Protein AF-A0A7Y5IXH7-F1 (afdb_monomer_lite)

Structure (mmCIF, N/CA/C/O backbone):
data_AF-A0A7Y5IXH7-F1
#
_entry.id   AF-A0A7Y5IXH7-F1
#
loop_
_atom_site.group_PDB
_atom_site.id
_atom_site.type_symbol
_atom_site.label_atom_id
_atom_site.label_alt_id
_atom_site.label_comp_id
_atom_site.label_asym_id
_atom_site.label_entity_id
_atom_site.label_seq_id
_atom_site.pdbx_PDB_ins_code
_atom_site.Cartn_x
_atom_site.Cartn_y
_atom_site.Cartn_z
_atom_site.occupancy
_atom_site.B_iso_or_equiv
_atom_site.auth_seq_id
_atom_site.auth_comp_id
_atom_site.auth_asym_id
_atom_site.auth_atom_id
_atom_site.pdbx_PDB_model_num
ATOM 1 N N . GLN A 1 1 ? 1.808 -0.655 -2.844 1.00 94.19 1 GLN A N 1
ATOM 2 C CA . GLN A 1 1 ? 2.574 -0.415 -4.086 1.00 94.19 1 GLN A CA 1
ATOM 3 C C . GLN A 1 1 ? 2.699 -1.710 -4.887 1.00 94.19 1 GLN A C 1
ATOM 5 O O . GLN A 1 1 ? 2.900 -2.751 -4.264 1.00 94.19 1 GLN A O 1
ATOM 10 N N . VAL A 1 2 ? 2.605 -1.657 -6.220 1.00 96.25 2 VAL A N 1
ATOM 11 C CA . VAL A 1 2 ? 2.909 -2.780 -7.133 1.00 96.25 2 VAL A CA 1
ATOM 12 C C . VAL A 1 2 ? 3.884 -2.270 -8.192 1.00 96.25 2 VAL A C 1
ATOM 14 O O . VAL A 1 2 ? 3.518 -1.369 -8.933 1.00 96.25 2 VAL A O 1
ATOM 17 N N . LEU A 1 3 ? 5.108 -2.801 -8.217 1.00 95.94 3 LEU A N 1
ATOM 18 C CA . LEU A 1 3 ? 6.171 -2.432 -9.160 1.00 95.94 3 LEU A CA 1
ATOM 19 C C . LEU A 1 3 ? 7.270 -3.508 -9.186 1.00 95.94 3 LEU A C 1
ATOM 21 O O . LEU A 1 3 ? 7.257 -4.416 -8.350 1.00 95.94 3 LEU A O 1
ATOM 25 N N . ASP A 1 4 ? 8.207 -3.387 -10.127 1.00 95.75 4 ASP A N 1
ATOM 26 C CA . ASP A 1 4 ? 9.461 -4.148 -10.164 1.00 95.75 4 ASP A CA 1
ATOM 27 C C . ASP A 1 4 ? 10.517 -3.459 -9.285 1.00 95.75 4 ASP A C 1
ATOM 29 O O . ASP A 1 4 ? 11.071 -2.430 -9.671 1.00 95.75 4 ASP A O 1
ATOM 33 N N . ASP A 1 5 ? 10.786 -4.017 -8.102 1.00 96.31 5 ASP A N 1
ATOM 34 C CA . ASP A 1 5 ? 11.748 -3.446 -7.148 1.00 96.31 5 ASP A CA 1
ATOM 35 C C . ASP A 1 5 ? 13.173 -3.354 -7.712 1.00 96.31 5 ASP A C 1
ATOM 37 O O . ASP A 1 5 ? 13.942 -2.506 -7.267 1.00 96.31 5 ASP A O 1
ATOM 41 N N . GLU A 1 6 ? 13.543 -4.218 -8.662 1.00 95.12 6 GLU A N 1
ATOM 42 C CA . GLU A 1 6 ? 14.908 -4.268 -9.193 1.00 95.12 6 GLU A CA 1
ATOM 43 C C . GLU A 1 6 ? 15.165 -3.192 -10.251 1.00 95.12 6 GLU A C 1
ATOM 45 O O . GLU A 1 6 ? 16.313 -2.793 -10.455 1.00 95.12 6 GLU A O 1
ATOM 50 N N . LYS A 1 7 ? 14.120 -2.743 -10.957 1.00 95.06 7 LYS A N 1
ATOM 51 C CA . LYS A 1 7 ? 14.260 -1.858 -12.127 1.00 95.06 7 LYS A CA 1
ATOM 52 C C . LYS A 1 7 ? 13.555 -0.520 -11.997 1.00 95.06 7 LYS A C 1
ATOM 54 O O . LYS A 1 7 ? 13.939 0.423 -12.688 1.00 95.06 7 LYS A O 1
ATOM 59 N N . HIS A 1 8 ? 12.520 -0.424 -11.170 1.00 95.38 8 HIS A N 1
ATOM 60 C CA . HIS A 1 8 ? 11.792 0.823 -10.992 1.00 95.38 8 HIS A CA 1
ATOM 61 C C . HIS A 1 8 ? 12.508 1.710 -9.955 1.00 95.38 8 HIS A C 1
ATOM 63 O O . HIS A 1 8 ? 12.852 1.206 -8.886 1.00 95.38 8 HIS A O 1
ATOM 69 N N . PRO A 1 9 ? 12.674 3.029 -10.183 1.00 95.88 9 PRO A N 1
ATOM 70 C CA . PRO A 1 9 ? 13.368 3.920 -9.242 1.00 95.88 9 PRO A CA 1
ATOM 71 C C . PRO A 1 9 ? 12.792 3.909 -7.817 1.00 95.88 9 PRO A C 1
ATOM 73 O O . PRO A 1 9 ? 13.534 3.919 -6.840 1.00 95.88 9 PRO A O 1
ATOM 76 N N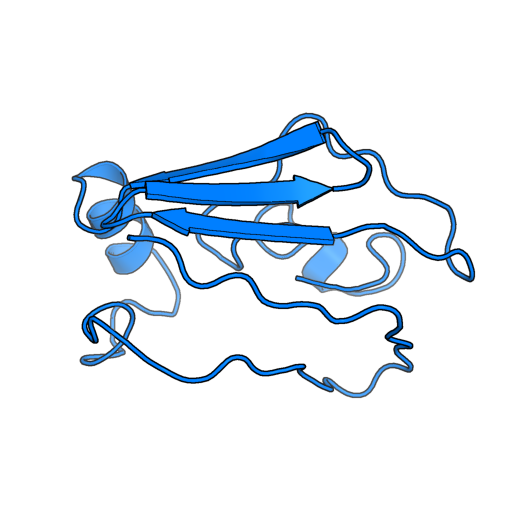 . ASP A 1 10 ? 11.463 3.820 -7.672 1.00 96.06 10 ASP A N 1
ATOM 77 C CA . ASP A 1 10 ? 10.829 3.685 -6.348 1.00 96.06 10 ASP A CA 1
ATOM 78 C C . ASP A 1 10 ? 11.216 2.382 -5.613 1.00 96.06 10 ASP A C 1
ATOM 80 O O . ASP A 1 10 ? 11.041 2.305 -4.396 1.00 96.06 10 ASP A O 1
ATOM 84 N N . GLY A 1 11 ? 11.733 1.370 -6.314 1.00 96.25 11 GLY A N 1
ATOM 85 C CA . GLY A 1 11 ? 12.242 0.123 -5.740 1.00 96.25 11 GLY A CA 1
ATOM 86 C C . GLY A 1 11 ? 13.511 0.306 -4.903 1.00 96.25 11 GLY A C 1
ATOM 87 O O . GLY A 1 11 ? 13.723 -0.439 -3.947 1.00 96.25 11 GLY A O 1
ATOM 88 N N . GLU A 1 12 ? 14.301 1.351 -5.177 1.00 96.25 12 GLU A N 1
ATOM 89 C CA . GLU A 1 12 ? 15.558 1.645 -4.470 1.00 96.25 12 GLU A CA 1
ATOM 90 C C . GLU A 1 12 ? 15.343 2.066 -3.007 1.00 96.25 12 GLU A C 1
ATOM 92 O O . GLU A 1 12 ? 16.253 1.979 -2.179 1.00 96.25 12 GLU A O 1
ATOM 97 N N . ASN A 1 13 ? 14.133 2.516 -2.661 1.00 97.56 13 ASN A N 1
ATOM 98 C CA . ASN A 1 13 ? 13.775 2.933 -1.313 1.00 97.56 13 ASN A CA 1
ATOM 99 C C . ASN A 1 13 ? 12.658 2.050 -0.751 1.00 97.56 13 ASN A C 1
ATOM 101 O O . ASN A 1 13 ? 11.558 1.963 -1.294 1.00 97.56 13 ASN A O 1
ATOM 105 N N . ALA A 1 14 ? 12.911 1.445 0.411 1.00 97.44 14 ALA A N 1
ATOM 106 C CA . ALA A 1 14 ? 11.960 0.561 1.077 1.00 97.44 14 ALA A CA 1
ATOM 107 C C . ALA A 1 14 ? 10.574 1.207 1.297 1.00 97.44 14 ALA A C 1
ATOM 109 O O . ALA A 1 14 ? 9.561 0.521 1.153 1.00 97.44 14 ALA A O 1
ATOM 110 N N . LEU A 1 15 ? 10.512 2.521 1.553 1.00 97.94 15 LEU A N 1
ATOM 111 C CA . LEU A 1 15 ? 9.257 3.261 1.748 1.00 97.94 15 LEU A CA 1
ATOM 112 C C . LEU A 1 15 ? 8.418 3.393 0.472 1.00 97.94 15 LEU A C 1
ATOM 114 O O . LEU A 1 15 ? 7.222 3.657 0.563 1.00 97.94 15 LEU A O 1
ATOM 118 N N . THR A 1 16 ? 9.019 3.245 -0.704 1.00 97.94 16 THR A N 1
ATOM 119 C CA . THR A 1 16 ? 8.347 3.396 -2.004 1.00 97.94 16 THR A CA 1
ATOM 120 C C . THR A 1 16 ? 8.319 2.103 -2.814 1.00 97.94 16 THR A C 1
ATOM 122 O O . THR A 1 16 ? 7.568 2.022 -3.782 1.00 97.94 16 THR A O 1
ATOM 125 N N . SER A 1 17 ? 9.054 1.079 -2.372 1.00 97.88 17 SER A N 1
ATOM 126 C CA . SER A 1 17 ? 9.145 -0.252 -2.979 1.00 97.88 17 SER A CA 1
ATOM 127 C C . SER A 1 17 ? 7.824 -1.039 -2.936 1.00 97.88 17 SER A C 1
ATOM 129 O O . SER A 1 17 ? 6.873 -0.673 -2.236 1.00 97.88 17 SER A O 1
ATOM 131 N N . ALA A 1 18 ? 7.737 -2.152 -3.664 1.00 98.12 18 ALA A N 1
ATOM 132 C CA . ALA A 1 18 ? 6.580 -3.038 -3.717 1.00 98.12 18 ALA A CA 1
ATOM 133 C C . ALA A 1 18 ? 6.083 -3.433 -2.316 1.00 98.12 18 ALA A C 1
ATOM 135 O O . ALA A 1 18 ? 6.868 -3.612 -1.386 1.00 98.12 18 ALA A O 1
ATOM 136 N N . ALA A 1 19 ? 4.763 -3.566 -2.171 1.00 98.25 19 ALA A N 1
ATOM 137 C CA . ALA A 1 19 ? 4.033 -3.828 -0.923 1.00 98.25 19 ALA A CA 1
ATOM 138 C C . ALA A 1 19 ? 4.115 -2.755 0.187 1.00 98.25 19 ALA A C 1
ATOM 140 O O . ALA A 1 19 ? 3.341 -2.836 1.144 1.00 98.25 19 ALA A O 1
ATOM 141 N N . SER A 1 20 ? 4.934 -1.706 0.040 1.00 98.56 20 SER A N 1
ATOM 142 C CA . SER A 1 20 ? 4.930 -0.563 0.965 1.00 98.56 20 SER A CA 1
ATOM 143 C 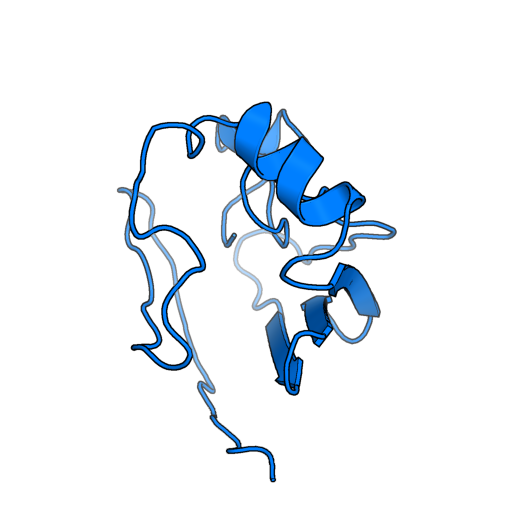C . SER A 1 20 ? 3.548 0.090 1.081 1.00 98.56 20 SER A C 1
ATOM 145 O O . SER A 1 20 ? 2.749 0.104 0.123 1.00 98.56 20 SER A O 1
ATOM 147 N N . LEU A 1 21 ? 3.282 0.680 2.251 1.00 98.38 21 LEU A N 1
ATOM 148 C CA . LEU A 1 21 ? 2.326 1.776 2.343 1.00 98.38 21 LEU A CA 1
ATOM 149 C C . LEU A 1 21 ? 3.079 3.040 1.948 1.00 98.38 21 LEU A C 1
ATOM 151 O O . LEU A 1 21 ? 3.805 3.622 2.754 1.00 98.38 21 LEU A O 1
ATOM 155 N N . TYR A 1 22 ? 2.951 3.373 0.666 1.00 97.94 22 TYR A N 1
ATOM 156 C CA . TYR A 1 22 ? 3.844 4.274 -0.053 1.00 97.94 22 TYR A CA 1
ATOM 157 C C . TYR A 1 22 ? 4.197 5.541 0.738 1.00 97.94 22 TYR A C 1
ATOM 159 O O . TYR A 1 22 ? 3.313 6.285 1.160 1.00 97.94 22 TYR A O 1
ATOM 167 N N . ALA A 1 23 ? 5.496 5.798 0.878 1.00 97.81 23 ALA A N 1
ATOM 168 C CA . ALA A 1 23 ? 6.108 6.919 1.590 1.00 97.81 23 ALA A CA 1
ATOM 169 C C . ALA A 1 23 ? 5.790 7.021 3.098 1.00 97.81 23 ALA A C 1
ATOM 171 O O . ALA A 1 23 ? 6.163 8.018 3.715 1.00 97.81 23 ALA A O 1
ATOM 172 N N . LEU A 1 24 ? 5.139 6.019 3.701 1.00 98.44 24 LEU A N 1
ATOM 173 C CA . LEU A 1 24 ? 4.784 6.007 5.126 1.00 98.44 24 LEU A CA 1
ATOM 174 C C . LEU A 1 24 ? 5.374 4.801 5.866 1.00 98.44 24 LEU A C 1
ATOM 176 O O . LEU A 1 24 ? 6.031 4.988 6.890 1.00 98.44 24 LEU A O 1
ATOM 180 N N . TYR A 1 25 ? 5.182 3.581 5.353 1.00 98.69 25 TYR A N 1
ATOM 181 C CA . TYR A 1 25 ? 5.644 2.346 6.000 1.00 98.69 25 TYR A CA 1
ATOM 182 C C . TYR A 1 25 ? 6.346 1.429 5.002 1.00 98.69 25 TYR A C 1
ATOM 184 O O . TYR A 1 25 ? 5.775 1.038 3.978 1.00 98.69 25 TYR A O 1
ATOM 192 N N . SER A 1 26 ? 7.584 1.069 5.339 1.00 98.50 26 SER A N 1
ATOM 193 C CA . SER A 1 26 ? 8.364 0.068 4.619 1.00 98.50 26 SER A CA 1
ATOM 194 C C . SER A 1 26 ? 7.820 -1.328 4.920 1.00 98.50 26 SER A C 1
ATOM 196 O O . SER A 1 26 ? 7.424 -1.584 6.056 1.00 98.50 26 SER A O 1
ATOM 198 N N . PRO A 1 27 ? 7.814 -2.241 3.940 1.00 98.31 27 PRO A N 1
ATOM 199 C CA . PRO A 1 27 ? 7.406 -3.613 4.170 1.00 98.31 27 PRO A CA 1
ATOM 200 C C . PRO A 1 27 ? 8.508 -4.397 4.903 1.00 98.31 27 PRO A C 1
ATOM 202 O O . PRO A 1 27 ? 9.675 -4.350 4.511 1.00 98.31 27 PRO A O 1
ATOM 205 N N . GLU A 1 28 ? 8.143 -5.161 5.926 1.00 97.88 28 GLU A N 1
ATOM 206 C CA . GLU A 1 28 ? 9.028 -6.081 6.646 1.00 97.88 28 GLU A CA 1
ATOM 207 C C . GLU A 1 28 ? 8.903 -7.509 6.106 1.00 97.88 28 GLU A C 1
ATOM 209 O O . GLU A 1 28 ? 7.828 -7.924 5.680 1.00 97.88 28 GLU A O 1
ATOM 214 N N . ASN A 1 29 ? 10.001 -8.278 6.119 1.00 93.38 29 ASN A N 1
ATOM 215 C CA . ASN A 1 29 ? 10.042 -9.683 5.668 1.00 93.38 29 ASN A CA 1
ATOM 216 C C . ASN A 1 29 ? 9.470 -9.913 4.251 1.00 93.38 29 ASN A C 1
ATOM 218 O O . ASN A 1 29 ? 8.979 -10.989 3.912 1.00 93.38 29 ASN A O 1
ATOM 222 N N . LYS A 1 30 ? 9.541 -8.885 3.399 1.00 95.62 30 LYS A N 1
ATOM 223 C CA . LYS A 1 30 ? 9.006 -8.916 2.040 1.00 95.62 30 LYS A CA 1
ATOM 224 C C . LYS A 1 30 ? 9.714 -9.971 1.192 1.00 95.62 30 LYS A C 1
ATOM 226 O O . LYS A 1 30 ? 10.915 -9.879 0.965 1.00 95.62 30 LYS A O 1
ATOM 231 N N . THR A 1 31 ? 8.940 -10.907 0.645 1.00 96.81 31 THR A N 1
ATOM 232 C CA . THR A 1 31 ? 9.413 -11.874 -0.354 1.00 96.81 31 THR A CA 1
ATOM 233 C C . THR A 1 31 ? 8.557 -11.779 -1.612 1.00 96.81 31 THR A C 1
ATOM 235 O O . THR A 1 31 ? 7.377 -12.145 -1.606 1.00 96.81 31 THR A O 1
ATOM 238 N N . LEU A 1 32 ? 9.152 -11.272 -2.690 1.00 97.75 32 LEU A N 1
ATOM 239 C CA . LEU A 1 32 ? 8.520 -11.180 -4.003 1.00 97.75 32 LEU A CA 1
ATOM 240 C C . LEU A 1 32 ? 8.807 -12.433 -4.822 1.00 97.75 32 LEU A C 1
ATOM 242 O O . LEU A 1 32 ? 9.880 -13.028 -4.731 1.00 97.75 32 LEU A O 1
ATOM 246 N N . LYS A 1 33 ? 7.844 -12.808 -5.659 1.00 97.94 33 LYS A N 1
ATOM 247 C CA . LYS A 1 33 ? 8.117 -13.699 -6.785 1.00 97.94 33 LYS A CA 1
ATOM 248 C C . LYS A 1 33 ? 8.816 -12.933 -7.912 1.00 97.94 33 LYS A C 1
ATOM 250 O O . LYS A 1 33 ? 8.633 -11.714 -7.987 1.00 97.94 33 LYS A O 1
ATOM 255 N N . PRO A 1 34 ? 9.550 -13.630 -8.796 1.00 96.81 34 PRO A N 1
ATOM 256 C CA . PRO A 1 34 ? 10.191 -13.014 -9.951 1.00 96.81 34 PRO A CA 1
ATOM 257 C C . PRO A 1 34 ? 9.217 -12.220 -10.831 1.00 96.81 34 PRO A C 1
ATOM 259 O O . PRO A 1 34 ? 8.028 -12.537 -10.926 1.00 96.81 34 PRO A O 1
ATOM 262 N N . VAL A 1 35 ? 9.738 -11.206 -11.520 1.00 96.19 35 VAL A N 1
ATOM 263 C CA . VAL A 1 35 ? 8.989 -10.438 -12.525 1.00 96.19 35 VAL A CA 1
ATOM 264 C C . VAL A 1 35 ? 8.433 -11.379 -13.597 1.00 96.19 35 VAL A C 1
ATOM 266 O O . VAL A 1 35 ? 9.121 -12.279 -14.075 1.00 96.19 35 VAL A O 1
ATOM 269 N N . GLY A 1 36 ? 7.169 -11.168 -13.970 1.00 95.69 36 GLY A N 1
ATOM 270 C CA . GLY A 1 36 ? 6.417 -12.056 -14.863 1.00 95.69 36 GLY A CA 1
ATOM 271 C C . GLY A 1 36 ? 5.574 -13.105 -14.130 1.00 95.69 36 GLY A C 1
ATOM 272 O O . GLY A 1 36 ? 4.684 -13.703 -14.735 1.00 95.69 36 GLY A O 1
ATOM 273 N N . GLU A 1 37 ? 5.778 -13.292 -12.822 1.00 98.12 37 GLU A N 1
ATOM 274 C CA . GLU A 1 37 ? 4.923 -14.132 -11.986 1.00 98.12 37 GLU A CA 1
ATOM 275 C C . GLU A 1 37 ? 3.900 -13.325 -11.176 1.00 98.12 37 GLU A C 1
ATOM 277 O O . GLU A 1 37 ? 4.123 -12.193 -10.747 1.00 98.12 37 GLU A O 1
ATOM 282 N N . PHE A 1 38 ? 2.753 -13.950 -10.899 1.00 98.38 38 PHE A N 1
ATOM 283 C CA . PHE A 1 38 ? 1.724 -13.346 -10.057 1.00 98.38 38 PHE A CA 1
ATOM 284 C C . PHE A 1 38 ? 2.078 -13.455 -8.571 1.00 98.38 38 PHE A C 1
ATOM 286 O O . PHE A 1 38 ? 2.072 -14.551 -7.991 1.00 98.38 38 PHE A O 1
ATOM 293 N N . ASN A 1 39 ? 2.278 -12.296 -7.949 1.00 98.56 39 ASN A N 1
ATOM 294 C CA . ASN A 1 39 ? 2.238 -12.123 -6.501 1.00 98.56 39 ASN A CA 1
ATOM 295 C C . ASN A 1 39 ? 0.782 -12.051 -6.006 1.00 98.56 39 ASN A C 1
ATOM 297 O O . ASN A 1 39 ? -0.105 -11.572 -6.715 1.00 98.56 39 ASN A O 1
ATOM 301 N N . GLU A 1 40 ? 0.535 -12.517 -4.783 1.00 98.50 40 GLU A N 1
ATOM 302 C CA . GLU A 1 40 ? -0.743 -12.314 -4.096 1.00 98.50 40 GLU A CA 1
ATOM 303 C C . GLU A 1 40 ? -0.614 -11.139 -3.124 1.00 98.50 40 GLU A C 1
ATOM 305 O O . GLU A 1 40 ? 0.216 -11.174 -2.218 1.00 98.50 40 GLU A O 1
ATOM 310 N N . GLY A 1 41 ? -1.430 -10.102 -3.312 1.00 98.06 41 GLY A N 1
ATOM 311 C CA . GLY A 1 41 ? -1.526 -8.969 -2.397 1.00 98.06 41 GLY A CA 1
ATOM 312 C C . GLY A 1 41 ? -2.868 -8.960 -1.673 1.00 98.06 41 GLY A C 1
ATOM 313 O O . GLY A 1 41 ? -3.904 -9.256 -2.273 1.00 98.06 41 GLY A O 1
ATOM 314 N N . ARG A 1 42 ? -2.871 -8.578 -0.396 1.00 98.44 42 ARG A N 1
ATOM 315 C CA . ARG A 1 42 ? -4.099 -8.334 0.370 1.00 98.44 42 ARG A CA 1
ATOM 316 C C . ARG A 1 42 ? -3.934 -7.097 1.242 1.00 98.44 42 ARG A C 1
ATOM 318 O O . ARG A 1 42 ? -2.919 -6.931 1.906 1.00 98.44 42 ARG A O 1
ATOM 325 N N . ILE A 1 43 ? -4.960 -6.254 1.249 1.00 98.50 43 ILE A N 1
ATOM 326 C CA . ILE A 1 43 ? -5.068 -5.098 2.139 1.00 98.50 43 ILE A CA 1
ATOM 327 C C . ILE A 1 43 ? -6.224 -5.368 3.097 1.00 98.50 43 ILE A C 1
ATOM 329 O O . ILE A 1 43 ? -7.297 -5.803 2.668 1.00 98.50 43 ILE A O 1
ATOM 333 N N . ILE A 1 44 ? -5.998 -5.143 4.386 1.00 98.31 44 ILE A N 1
ATOM 334 C CA . ILE A 1 44 ? -7.038 -5.165 5.414 1.00 98.31 44 ILE A CA 1
ATOM 335 C C . ILE A 1 44 ? -7.120 -3.761 5.998 1.00 98.31 44 ILE A C 1
ATOM 337 O O . ILE A 1 44 ? -6.106 -3.206 6.400 1.00 98.31 44 ILE A O 1
ATOM 341 N N . LEU A 1 45 ? -8.327 -3.205 6.030 1.00 96.81 45 LEU A N 1
ATOM 342 C CA . LEU A 1 45 ? -8.649 -1.978 6.748 1.00 96.81 45 LEU A CA 1
ATOM 343 C C . LEU A 1 45 ? -9.836 -2.295 7.656 1.00 96.81 45 LEU A C 1
ATOM 345 O O . LEU A 1 45 ? -10.940 -2.512 7.157 1.00 96.81 45 LEU A O 1
ATOM 349 N N . ASN A 1 46 ? -9.594 -2.386 8.962 1.00 95.94 46 ASN A N 1
ATOM 350 C CA . ASN A 1 46 ? -10.601 -2.709 9.969 1.00 95.94 46 ASN A CA 1
ATOM 351 C C . ASN A 1 46 ? -10.656 -1.595 11.020 1.00 95.94 46 ASN A C 1
ATOM 353 O O . ASN A 1 46 ? -9.811 -1.532 11.912 1.00 95.94 46 ASN A O 1
ATOM 357 N N . GLY A 1 47 ? -11.628 -0.691 10.894 1.00 93.50 47 GLY A N 1
ATOM 358 C CA . GLY A 1 47 ? -11.611 0.559 11.650 1.00 93.50 47 GLY A CA 1
ATOM 359 C C . GLY A 1 47 ? -10.384 1.393 11.272 1.00 93.50 47 GLY A C 1
ATOM 360 O O . GLY A 1 47 ? -10.225 1.758 10.109 1.00 93.50 47 GLY A O 1
ATOM 361 N N . ALA A 1 48 ? -9.522 1.678 12.248 1.00 95.31 48 ALA A N 1
ATOM 362 C CA . ALA A 1 48 ? -8.255 2.378 12.039 1.00 95.31 48 ALA A CA 1
ATOM 363 C C . ALA A 1 48 ? -7.068 1.433 11.767 1.00 95.31 48 ALA A C 1
ATOM 365 O O . ALA A 1 48 ? -6.025 1.899 11.310 1.00 95.31 48 ALA A O 1
ATOM 366 N N . HIS A 1 49 ? -7.236 0.123 11.967 1.00 97.81 49 HIS A N 1
ATOM 367 C CA . HIS A 1 49 ? -6.169 -0.857 11.784 1.00 97.81 49 HIS A CA 1
ATOM 368 C C . HIS A 1 49 ? -5.957 -1.178 10.305 1.00 97.81 49 HIS A C 1
ATOM 370 O O . HIS A 1 49 ? -6.896 -1.584 9.610 1.00 97.81 49 HIS A O 1
ATOM 376 N N . VAL A 1 50 ? -4.722 -1.028 9.829 1.00 98.06 50 VAL A N 1
ATOM 377 C CA . VAL A 1 50 ? -4.308 -1.266 8.443 1.00 98.06 50 VAL A CA 1
ATOM 378 C C . VAL A 1 50 ? -3.266 -2.369 8.394 1.00 98.06 50 VAL A C 1
ATOM 380 O O . VAL A 1 50 ? -2.258 -2.314 9.092 1.00 98.06 50 VAL A O 1
ATOM 383 N N . GLU A 1 51 ? -3.449 -3.320 7.481 1.00 98.62 51 GLU A N 1
ATOM 384 C CA . GLU A 1 51 ? -2.434 -4.321 7.166 1.00 98.62 51 GLU A CA 1
ATOM 385 C C . GLU A 1 51 ? -2.223 -4.438 5.661 1.00 98.62 51 GLU A C 1
ATOM 387 O O . GLU A 1 51 ? -3.189 -4.499 4.890 1.00 98.62 51 GLU A O 1
ATOM 392 N N . HIS A 1 52 ? -0.964 -4.566 5.244 1.00 98.75 52 HIS A N 1
ATOM 393 C CA . HIS A 1 52 ? -0.629 -5.107 3.930 1.00 98.75 52 HIS A CA 1
ATOM 394 C C . HIS A 1 52 ? -0.044 -6.504 4.077 1.00 98.75 52 HIS A C 1
ATOM 396 O O . HIS A 1 52 ? 0.811 -6.762 4.926 1.00 98.75 52 HIS A O 1
ATOM 402 N N . TRP A 1 53 ? -0.468 -7.383 3.181 1.00 98.69 53 TRP A N 1
ATOM 403 C CA . TRP A 1 53 ? 0.008 -8.747 3.064 1.00 98.69 53 TRP A CA 1
ATOM 404 C C . TRP A 1 53 ? 0.533 -8.993 1.658 1.00 98.69 53 TRP A C 1
ATOM 406 O O . TRP A 1 53 ? -0.077 -8.563 0.674 1.00 98.69 53 TRP A O 1
ATOM 416 N N . LEU A 1 54 ? 1.630 -9.736 1.578 1.00 98.75 54 LEU A N 1
ATOM 417 C CA . LEU A 1 54 ? 2.246 -10.182 0.339 1.00 98.75 54 LEU A CA 1
ATOM 418 C C . LEU A 1 54 ? 2.542 -11.680 0.441 1.00 98.75 54 LEU A C 1
ATOM 420 O O . LEU A 1 54 ? 3.215 -12.117 1.370 1.00 98.75 54 LEU A O 1
ATOM 424 N N . ASN A 1 55 ? 2.045 -12.466 -0.516 1.00 98.25 55 ASN A N 1
ATOM 425 C CA . ASN A 1 55 ? 2.281 -13.911 -0.619 1.00 98.25 55 ASN A CA 1
ATOM 426 C C . ASN A 1 55 ? 2.038 -14.667 0.706 1.00 98.25 55 ASN A C 1
ATOM 428 O O . ASN A 1 55 ? 2.808 -15.545 1.091 1.00 98.25 55 ASN A O 1
ATOM 432 N N . GLY A 1 56 ? 0.964 -14.306 1.416 1.00 97.62 56 GLY A N 1
ATOM 433 C CA . GLY A 1 56 ? 0.573 -14.929 2.684 1.00 97.62 56 GLY A CA 1
ATOM 434 C C . GLY A 1 56 ? 1.301 -14.415 3.930 1.00 97.62 56 GLY A C 1
ATOM 435 O O . GLY A 1 56 ? 1.006 -14.892 5.023 1.00 97.62 56 GLY A O 1
ATOM 436 N N . GLN A 1 57 ? 2.199 -13.434 3.807 1.00 98.12 57 GLN A N 1
ATOM 437 C CA . GLN A 1 57 ? 2.911 -12.835 4.938 1.00 98.12 57 GLN A CA 1
ATOM 438 C C . GLN A 1 57 ? 2.461 -11.392 5.166 1.00 98.12 57 GLN A C 1
ATOM 440 O O . GLN A 1 57 ? 2.316 -10.633 4.207 1.00 98.12 57 GLN A O 1
ATOM 445 N N . LYS A 1 58 ? 2.238 -11.007 6.428 1.00 98.56 58 LYS A N 1
ATOM 446 C CA . LYS A 1 58 ? 1.991 -9.608 6.793 1.00 98.56 58 LYS A CA 1
ATOM 447 C C . LYS A 1 58 ? 3.307 -8.850 6.688 1.00 98.56 58 LYS A C 1
ATOM 449 O O . LYS A 1 58 ? 4.292 -9.262 7.293 1.00 98.56 58 LYS A O 1
ATOM 454 N N . VAL A 1 59 ? 3.305 -7.771 5.916 1.00 98.75 59 VAL A N 1
ATOM 455 C CA . VAL A 1 59 ? 4.508 -6.977 5.637 1.00 98.75 59 VAL A CA 1
ATOM 456 C C . VAL A 1 59 ? 4.377 -5.531 6.104 1.00 98.75 59 VAL A C 1
ATOM 458 O O . VAL A 1 59 ? 5.388 -4.891 6.345 1.00 98.75 59 VAL A O 1
ATOM 461 N N . VAL A 1 60 ? 3.161 -5.005 6.269 1.00 98.75 60 VAL A N 1
ATOM 462 C CA . VAL A 1 60 ? 2.921 -3.684 6.876 1.00 98.75 60 VAL A CA 1
ATOM 463 C C . VAL A 1 60 ? 1.791 -3.801 7.885 1.00 98.75 60 VAL A C 1
ATOM 465 O O . VAL A 1 60 ? 0.806 -4.494 7.627 1.00 98.75 60 VAL A O 1
ATOM 468 N N . GLU A 1 61 ? 1.926 -3.080 8.991 1.00 98.56 61 GLU A N 1
ATOM 469 C CA . GLU A 1 61 ? 0.902 -2.868 10.009 1.00 98.56 61 GLU A CA 1
ATOM 470 C C . GLU A 1 61 ? 0.944 -1.398 10.442 1.00 98.56 61 GLU A C 1
ATOM 472 O O . GLU A 1 61 ? 2.023 -0.850 10.672 1.00 98.56 61 GLU A O 1
ATOM 477 N N . ALA A 1 62 ? -0.213 -0.743 10.490 1.00 98.44 62 ALA A N 1
ATOM 478 C CA . ALA A 1 62 ? -0.334 0.660 10.867 1.00 98.44 62 ALA A CA 1
ATOM 479 C C . ALA A 1 62 ? -1.688 0.934 11.527 1.00 98.44 62 ALA A C 1
ATOM 481 O O . ALA A 1 62 ? -2.664 0.239 11.261 1.00 98.44 62 ALA A O 1
ATOM 482 N N . GLU A 1 63 ? -1.753 1.995 12.330 1.00 98.06 63 GLU A N 1
ATOM 483 C CA . GLU A 1 63 ? -2.981 2.448 12.987 1.00 98.06 63 GLU A CA 1
ATOM 484 C C . GLU A 1 63 ? -3.265 3.898 12.580 1.00 98.06 63 GLU A C 1
ATOM 486 O O . GLU A 1 63 ? -2.519 4.816 12.946 1.00 98.06 63 GLU A O 1
ATOM 491 N N . LEU A 1 64 ? -4.335 4.117 11.813 1.00 96.50 64 LEU A N 1
ATOM 492 C CA . LEU A 1 64 ? -4.739 5.445 11.355 1.00 96.50 64 LEU A CA 1
ATOM 493 C C . LEU A 1 64 ? -5.009 6.371 12.546 1.00 96.50 64 LEU A C 1
ATOM 495 O O . LEU A 1 64 ? -5.757 6.044 13.462 1.00 96.50 64 LEU A O 1
ATOM 499 N N . GLY A 1 65 ? -4.417 7.564 12.515 1.00 95.50 65 GLY A N 1
ATOM 500 C CA . GLY A 1 65 ? -4.587 8.576 13.562 1.00 95.50 65 GLY A CA 1
ATOM 501 C C . GLY A 1 65 ? -3.746 8.357 14.823 1.00 95.50 65 GLY A C 1
ATOM 502 O O . GLY A 1 65 ? -3.763 9.225 15.697 1.00 95.50 65 GLY A O 1
ATOM 503 N N . SER A 1 66 ? -2.974 7.267 14.909 1.00 98.06 66 SER A N 1
ATOM 504 C CA . SER A 1 66 ? -1.959 7.088 15.955 1.00 98.06 66 SER A CA 1
ATOM 505 C C . SER A 1 66 ? -0.865 8.165 15.895 1.00 98.06 66 SER A C 1
ATOM 507 O O . SER A 1 66 ? -0.695 8.861 14.890 1.00 98.06 66 SER A O 1
ATOM 509 N N . GLU A 1 67 ? -0.091 8.310 16.974 1.00 98.44 67 GLU A N 1
ATOM 510 C CA . GLU A 1 67 ? 1.036 9.253 17.013 1.00 98.44 67 GLU A CA 1
ATOM 511 C C . GLU A 1 67 ? 2.085 8.946 15.931 1.00 98.44 67 GLU A C 1
ATOM 513 O O . GLU A 1 67 ? 2.552 9.863 15.252 1.00 98.44 67 GLU A O 1
ATOM 518 N N . ASP A 1 68 ? 2.392 7.663 15.711 1.00 98.44 68 ASP A N 1
ATOM 519 C CA . ASP A 1 68 ? 3.303 7.209 14.654 1.00 98.44 68 ASP A CA 1
ATOM 520 C C . ASP A 1 68 ? 2.758 7.568 13.260 1.00 98.44 68 ASP A C 1
ATOM 522 O O . ASP A 1 68 ? 3.467 8.182 12.460 1.00 98.44 68 ASP A O 1
ATOM 526 N N . TRP A 1 69 ? 1.475 7.298 12.998 1.00 98.31 69 TRP A N 1
ATOM 527 C CA . TRP A 1 69 ? 0.811 7.656 11.740 1.00 98.31 69 TRP A CA 1
ATOM 528 C C . TRP A 1 69 ? 0.871 9.158 11.448 1.00 98.31 69 TRP A C 1
ATOM 530 O O . TRP A 1 69 ? 1.291 9.581 10.367 1.00 98.31 69 TRP A O 1
ATOM 540 N N . ASN A 1 70 ? 0.482 9.978 12.426 1.00 97.44 70 ASN A N 1
ATOM 541 C CA . ASN A 1 70 ? 0.448 11.432 12.276 1.00 97.44 70 ASN A CA 1
ATOM 542 C C . ASN A 1 70 ? 1.859 12.000 12.075 1.00 97.44 70 ASN A C 1
ATOM 544 O O . ASN A 1 70 ? 2.065 12.857 11.213 1.00 97.44 70 ASN A O 1
ATOM 548 N N . THR A 1 71 ? 2.841 11.479 12.817 1.00 98.38 71 THR A N 1
ATOM 549 C CA . THR A 1 71 ? 4.255 11.846 12.669 1.00 98.38 71 THR A CA 1
ATOM 550 C C . THR A 1 71 ? 4.778 11.499 11.277 1.00 98.38 71 THR A C 1
ATOM 552 O O . THR A 1 71 ? 5.449 12.321 10.651 1.00 98.38 71 THR A O 1
ATOM 555 N N . ARG A 1 72 ? 4.450 10.316 10.745 1.00 98.44 72 ARG A N 1
ATOM 556 C CA . ARG A 1 72 ? 4.853 9.916 9.388 1.00 98.44 72 ARG A CA 1
ATOM 557 C C . ARG A 1 72 ? 4.234 10.809 8.324 1.00 98.44 72 ARG A C 1
ATOM 559 O O . ARG A 1 72 ? 4.958 11.265 7.445 1.00 98.44 72 ARG A O 1
ATOM 566 N N . ILE A 1 73 ? 2.941 11.131 8.425 1.00 98.1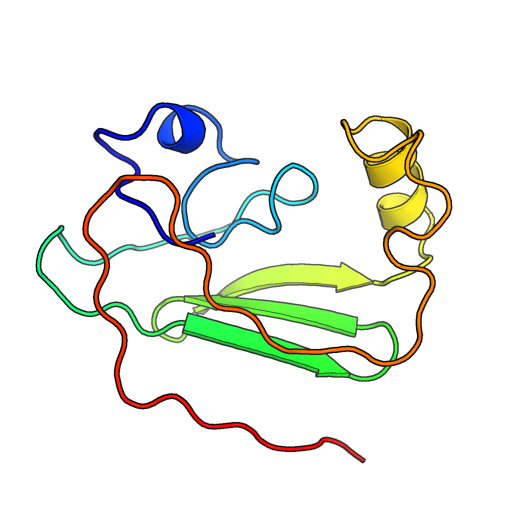2 73 ILE A N 1
ATOM 567 C CA . ILE A 1 73 ? 2.291 12.060 7.486 1.00 98.12 73 ILE A CA 1
ATOM 568 C C . ILE A 1 73 ? 2.979 13.422 7.505 1.00 98.12 73 ILE A C 1
ATOM 570 O O . ILE A 1 73 ? 3.336 13.921 6.436 1.00 98.12 73 ILE A O 1
ATOM 574 N N . ALA A 1 74 ? 3.206 13.995 8.691 1.00 97.50 74 ALA A N 1
ATOM 575 C CA . ALA A 1 74 ? 3.829 15.309 8.849 1.00 97.50 74 ALA A CA 1
ATOM 576 C C . ALA A 1 74 ? 5.243 15.383 8.241 1.00 97.50 74 ALA A C 1
ATOM 578 O O . ALA A 1 74 ? 5.650 16.436 7.750 1.00 97.50 74 ALA A O 1
ATOM 579 N N . ASN A 1 75 ? 5.962 14.256 8.223 1.00 97.69 75 ASN A N 1
ATOM 580 C CA . ASN A 1 75 ? 7.300 14.128 7.642 1.00 97.69 75 ASN A CA 1
ATOM 581 C C . ASN A 1 75 ? 7.310 13.581 6.200 1.00 97.69 75 ASN A C 1
ATOM 583 O O . ASN A 1 75 ? 8.378 13.346 5.639 1.00 97.69 75 ASN A O 1
ATOM 587 N N . SER A 1 76 ? 6.143 13.380 5.583 1.00 97.38 76 SER A N 1
ATOM 588 C CA . SER A 1 76 ? 6.011 12.835 4.226 1.00 97.38 76 SER A CA 1
ATOM 589 C C . SER A 1 76 ? 5.638 13.908 3.199 1.00 97.38 76 SER A C 1
ATOM 591 O O . SER A 1 76 ? 5.285 15.042 3.532 1.00 97.38 76 SER A O 1
ATOM 593 N N . LYS A 1 77 ? 5.605 13.514 1.919 1.00 96.06 77 LYS A N 1
ATOM 594 C CA . LYS A 1 77 ? 5.075 14.351 0.829 1.00 96.06 77 LYS A CA 1
ATOM 595 C C . LYS A 1 77 ? 3.584 14.699 0.975 1.00 96.06 77 LYS A C 1
ATOM 597 O O . LYS A 1 77 ? 3.097 15.568 0.261 1.00 96.06 77 LYS A O 1
ATOM 602 N N . PHE A 1 78 ? 2.862 14.021 1.871 1.00 97.69 78 PHE A N 1
ATOM 603 C CA . PHE A 1 78 ? 1.425 14.205 2.082 1.00 97.69 78 PHE A CA 1
ATOM 604 C C . PHE A 1 78 ? 1.087 15.268 3.133 1.00 97.69 78 PHE A C 1
ATOM 606 O O . PHE A 1 78 ? -0.092 15.548 3.335 1.00 97.69 78 PHE A O 1
ATOM 613 N N . LYS A 1 79 ? 2.082 15.867 3.804 1.00 97.00 79 LYS A N 1
ATOM 614 C CA . LYS A 1 79 ? 1.870 16.828 4.903 1.00 97.00 79 LYS A CA 1
ATOM 615 C C . LYS A 1 79 ? 0.945 18.001 4.540 1.00 97.00 79 LYS A C 1
ATOM 617 O O . LYS A 1 79 ? 0.168 18.444 5.378 1.00 97.00 79 LYS A O 1
ATOM 622 N N . ASP A 1 80 ? 0.991 18.451 3.285 1.00 96.81 80 ASP A N 1
ATOM 623 C CA . ASP A 1 80 ? 0.218 19.596 2.789 1.00 96.81 80 ASP A CA 1
ATOM 624 C C . ASP A 1 80 ? -1.121 19.170 2.146 1.00 96.81 80 ASP A C 1
ATOM 626 O O . ASP A 1 80 ? -1.867 19.994 1.620 1.00 96.81 80 ASP A O 1
ATOM 630 N N . TRP A 1 81 ? -1.452 17.873 2.152 1.00 96.81 81 TRP A N 1
ATOM 631 C CA . TRP A 1 81 ? -2.677 17.350 1.543 1.00 96.81 81 TRP A CA 1
ATOM 632 C C . TRP A 1 81 ? -3.801 17.309 2.574 1.00 96.81 81 TRP A C 1
ATOM 634 O O . TRP A 1 81 ? -4.026 16.300 3.242 1.00 96.81 81 TRP A O 1
ATOM 644 N N . GLU A 1 82 ? -4.564 18.397 2.667 1.00 93.44 82 GLU A N 1
ATOM 645 C CA . GLU A 1 82 ? -5.561 18.608 3.725 1.00 93.44 82 GLU A CA 1
ATOM 646 C C . GLU A 1 82 ? -6.576 17.472 3.908 1.00 93.44 82 GLU A C 1
ATOM 648 O O . GLU A 1 82 ? -7.079 17.291 5.015 1.00 93.44 82 GLU A O 1
ATOM 653 N N . ARG A 1 83 ? -6.897 16.714 2.853 1.00 94.00 83 ARG A N 1
ATOM 654 C CA . ARG A 1 83 ? -7.883 15.618 2.888 1.00 94.00 83 ARG A CA 1
ATOM 655 C C . ARG A 1 83 ? -7.261 14.222 2.983 1.00 94.00 83 ARG A C 1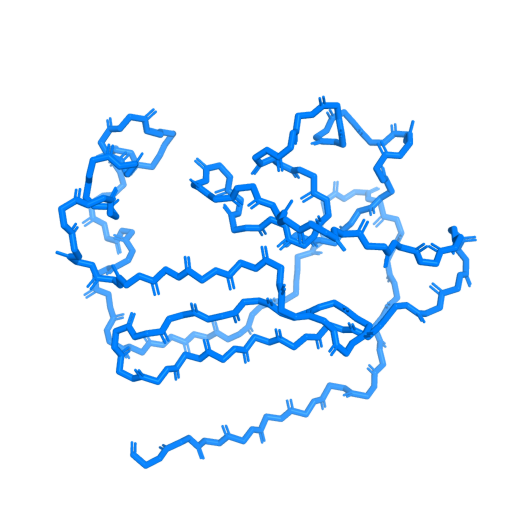
ATOM 657 O O . ARG A 1 83 ? -8.005 13.246 3.093 1.00 94.00 83 ARG A O 1
ATOM 664 N N . PHE A 1 84 ? -5.934 14.105 2.934 1.00 95.88 84 PHE A N 1
ATOM 665 C CA . PHE A 1 84 ? -5.251 12.815 2.960 1.00 95.88 84 PHE A CA 1
ATOM 666 C C . PHE A 1 84 ? -5.552 12.070 4.265 1.00 95.88 84 PHE A C 1
ATOM 668 O O . PHE A 1 84 ? -5.391 12.620 5.352 1.00 95.88 84 PHE A O 1
ATOM 675 N N . SER A 1 85 ? -6.004 10.817 4.157 1.00 92.06 85 SER A N 1
ATOM 676 C CA . SER A 1 85 ? -6.367 9.938 5.285 1.00 92.06 85 SER A CA 1
ATOM 677 C C . SER A 1 85 ? -7.485 10.431 6.224 1.00 92.06 85 SER A C 1
ATOM 679 O O . SER A 1 85 ? -7.640 9.894 7.313 1.00 92.06 85 SER A O 1
ATOM 681 N N . LYS A 1 86 ? -8.299 11.422 5.820 1.00 90.19 86 LYS A N 1
ATOM 682 C CA . LYS A 1 86 ? -9.374 11.980 6.675 1.00 90.19 86 LYS A CA 1
ATOM 683 C C . LYS A 1 86 ? -10.785 11.465 6.375 1.00 90.19 86 LYS A C 1
ATOM 685 O O . LYS A 1 86 ? -11.717 11.789 7.105 1.00 90.19 86 LYS A O 1
ATOM 690 N N . MET A 1 87 ? -10.971 10.714 5.290 1.00 91.38 87 MET A N 1
ATOM 691 C CA . MET A 1 87 ? -12.287 10.204 4.895 1.00 91.38 87 MET A CA 1
ATOM 692 C C . MET A 1 87 ? -12.504 8.791 5.461 1.00 91.38 87 MET A C 1
ATOM 694 O O . MET A 1 87 ? -11.634 7.945 5.270 1.00 91.38 87 MET A O 1
ATOM 698 N N . PRO A 1 88 ? -13.660 8.496 6.086 1.00 87.50 88 PRO A N 1
ATOM 699 C CA . PRO A 1 88 ? -13.941 7.175 6.663 1.00 87.50 88 PRO A CA 1
ATOM 700 C C . PRO A 1 88 ? -14.271 6.106 5.609 1.00 87.50 88 PRO A C 1
ATOM 702 O O . PRO A 1 88 ? -14.364 4.925 5.923 1.00 87.50 88 PRO A O 1
ATOM 705 N N . SER A 1 89 ? -14.500 6.512 4.359 1.00 91.56 89 SER A N 1
ATOM 706 C CA . SER A 1 89 ? -14.760 5.621 3.229 1.00 91.56 89 SER A CA 1
ATOM 707 C C . SER A 1 89 ? -14.262 6.248 1.927 1.00 91.56 89 SER A C 1
ATOM 709 O O . SER A 1 89 ? -14.030 7.458 1.849 1.00 91.56 89 SER A O 1
ATOM 711 N N . GLY A 1 90 ? -14.087 5.417 0.902 1.00 93.62 90 GLY A N 1
ATOM 712 C CA . GLY A 1 90 ? -13.588 5.841 -0.398 1.00 93.62 90 GLY A CA 1
ATOM 713 C C . GLY A 1 90 ? -13.642 4.724 -1.433 1.00 93.62 90 GLY A C 1
ATOM 714 O O . GLY A 1 90 ? -14.279 3.691 -1.229 1.00 93.62 90 GLY A O 1
ATOM 715 N N . HIS A 1 91 ? -12.966 4.948 -2.555 1.00 96.25 91 HIS A N 1
ATOM 716 C CA . HIS A 1 91 ? -12.876 3.987 -3.649 1.00 96.25 91 HIS A CA 1
ATOM 717 C C . HIS A 1 91 ? -11.595 3.157 -3.559 1.00 96.25 91 HIS A C 1
ATOM 719 O O . HIS A 1 91 ? -10.569 3.624 -3.068 1.00 96.25 91 HIS A O 1
ATOM 725 N N . ILE A 1 92 ? -11.652 1.941 -4.099 1.00 97.06 92 ILE A N 1
ATOM 726 C CA . ILE A 1 92 ? -10.463 1.150 -4.418 1.00 97.06 92 ILE A CA 1
ATOM 727 C C . ILE A 1 92 ? -10.050 1.511 -5.842 1.00 97.06 92 ILE A C 1
ATOM 729 O O . ILE A 1 92 ? -10.885 1.505 -6.747 1.00 97.06 92 ILE A O 1
ATOM 733 N N . ALA A 1 93 ? -8.771 1.817 -6.030 1.00 96.75 93 ALA A N 1
ATOM 734 C CA . ALA A 1 93 ? -8.199 2.159 -7.323 1.00 96.75 93 ALA A CA 1
ATOM 735 C C . ALA A 1 93 ? -7.007 1.251 -7.637 1.00 96.75 93 ALA A C 1
ATOM 737 O O . ALA A 1 93 ? -6.255 0.862 -6.743 1.00 96.75 93 ALA A O 1
ATOM 738 N N . LEU A 1 94 ? -6.842 0.942 -8.921 1.00 96.69 94 LEU A N 1
ATOM 739 C CA . LEU A 1 94 ? -5.622 0.368 -9.477 1.00 96.69 94 LEU A CA 1
ATOM 740 C C . LEU A 1 94 ? -4.939 1.481 -10.258 1.00 96.69 94 LEU A C 1
ATOM 742 O O . LEU A 1 94 ? -5.583 2.140 -11.074 1.00 96.69 94 LEU A O 1
ATOM 746 N N . GLN A 1 95 ? -3.672 1.722 -9.957 1.00 94.44 95 GLN A N 1
ATOM 747 C CA . GLN A 1 95 ? -2.909 2.782 -10.591 1.00 94.44 95 GLN A CA 1
ATOM 748 C C . GLN A 1 95 ? -2.130 2.218 -11.776 1.00 94.44 95 GLN A C 1
ATOM 750 O O . GLN A 1 95 ? -1.500 1.171 -11.657 1.00 94.44 95 GLN A O 1
ATOM 755 N N . ASP A 1 96 ? -2.157 2.954 -12.880 1.00 91.06 96 ASP A N 1
ATOM 756 C CA . ASP A 1 96 ? -1.168 2.868 -13.948 1.00 91.06 96 ASP A CA 1
ATOM 757 C C . ASP A 1 96 ? -0.212 4.059 -13.793 1.00 91.06 96 ASP A C 1
ATOM 759 O O . ASP A 1 96 ? -0.653 5.190 -13.557 1.00 91.06 96 ASP A O 1
ATOM 763 N N . HIS A 1 97 ? 1.087 3.787 -13.858 1.00 90.75 97 HIS A N 1
ATOM 764 C CA . HIS A 1 97 ? 2.146 4.786 -13.747 1.00 90.75 97 HIS A CA 1
ATOM 765 C C . HIS A 1 97 ? 3.164 4.683 -14.900 1.00 90.75 97 HIS A C 1
ATOM 767 O O . HIS A 1 97 ? 4.317 5.078 -14.753 1.00 90.75 97 HIS A O 1
ATOM 773 N N . GLY A 1 98 ? 2.729 4.185 -16.063 1.00 92.25 98 GLY A N 1
ATOM 774 C CA . GLY A 1 98 ? 3.530 4.133 -17.290 1.00 92.25 98 GLY A CA 1
ATOM 775 C C . GLY A 1 98 ? 4.259 2.810 -17.532 1.00 92.25 98 GLY A C 1
ATOM 776 O O . GLY A 1 98 ? 4.838 2.644 -18.604 1.00 92.25 98 GLY A O 1
ATOM 777 N N . ASP A 1 99 ? 4.180 1.872 -16.587 1.00 92.44 99 ASP A N 1
ATOM 778 C CA . ASP A 1 99 ? 4.718 0.517 -16.707 1.00 92.44 99 ASP A CA 1
ATOM 779 C C . ASP A 1 99 ? 3.600 -0.514 -16.878 1.00 92.44 99 ASP A C 1
ATOM 781 O O . ASP A 1 99 ? 2.503 -0.382 -16.331 1.00 92.44 99 ASP A O 1
ATOM 785 N N . GLU A 1 100 ? 3.891 -1.587 -17.615 1.00 94.12 100 GLU A N 1
ATOM 786 C CA . GLU A 1 100 ? 2.939 -2.678 -17.800 1.00 94.12 100 GLU A CA 1
ATOM 787 C C . GLU A 1 100 ? 2.681 -3.421 -16.479 1.00 94.12 100 GLU A C 1
ATOM 789 O O . GLU A 1 100 ? 3.600 -3.902 -15.814 1.00 94.12 100 GLU A O 1
ATOM 794 N N . VAL A 1 101 ? 1.403 -3.562 -16.122 1.00 96.06 101 VAL A N 1
ATOM 795 C CA . VAL A 1 101 ? 0.961 -4.275 -14.922 1.00 96.06 101 VAL A CA 1
ATOM 796 C C . V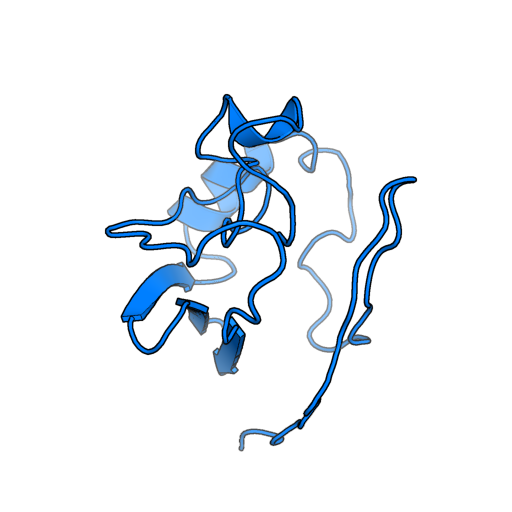AL A 1 101 ? -0.267 -5.134 -15.220 1.00 96.06 101 VAL A C 1
ATOM 798 O O . VAL A 1 101 ? -1.179 -4.732 -15.944 1.00 96.06 101 VAL A O 1
ATOM 801 N N . TRP A 1 102 ? -0.318 -6.331 -14.631 1.00 96.50 102 TRP A N 1
ATOM 802 C CA . TRP A 1 102 ? -1.439 -7.258 -14.781 1.00 96.50 102 TRP A CA 1
ATOM 803 C C . TRP A 1 102 ? -2.106 -7.547 -13.439 1.00 96.50 102 TRP A C 1
ATOM 805 O O . TRP A 1 102 ? -1.447 -7.886 -12.455 1.00 96.50 102 TRP A O 1
ATOM 815 N N . TYR A 1 103 ? -3.439 -7.512 -13.418 1.00 98.00 103 TYR A N 1
ATOM 816 C CA . TYR A 1 103 ? -4.240 -7.854 -12.244 1.00 98.00 103 TYR A CA 1
ATOM 817 C C . TYR A 1 103 ? -5.214 -8.988 -12.557 1.00 98.00 103 TYR A C 1
ATOM 819 O O . TYR A 1 103 ? -5.804 -9.051 -13.633 1.00 98.00 103 TYR A O 1
ATOM 827 N N . ARG A 1 104 ? -5.423 -9.883 -11.588 1.00 98.12 104 ARG A N 1
ATOM 828 C CA . ARG A 1 104 ? -6.448 -10.935 -11.644 1.00 98.12 104 ARG A CA 1
ATOM 829 C C . ARG A 1 104 ? -6.956 -11.265 -10.245 1.00 98.12 104 ARG A C 1
ATOM 831 O O . ARG A 1 104 ? -6.302 -10.940 -9.261 1.00 98.12 104 ARG A O 1
ATOM 838 N N . ASN A 1 105 ? -8.093 -11.957 -10.164 1.00 98.44 105 ASN A N 1
ATOM 839 C CA . ASN A 1 105 ? -8.688 -12.426 -8.904 1.00 98.44 105 ASN A CA 1
ATOM 840 C C . ASN A 1 105 ? -8.967 -11.313 -7.876 1.00 98.44 105 ASN A C 1
ATOM 842 O O . ASN A 1 105 ? -8.860 -11.537 -6.672 1.00 98.44 105 ASN A O 1
ATOM 846 N N . ILE A 1 106 ? -9.368 -10.128 -8.342 1.00 98.38 106 ILE A N 1
ATOM 847 C CA . ILE A 1 106 ? -9.725 -9.007 -7.468 1.00 98.38 106 ILE A CA 1
ATOM 848 C C . ILE A 1 106 ? -11.040 -9.332 -6.756 1.00 98.38 106 ILE A C 1
ATOM 850 O O . ILE A 1 106 ? -12.069 -9.555 -7.394 1.00 98.38 106 ILE A O 1
ATOM 854 N N . ARG A 1 107 ? -10.995 -9.389 -5.424 1.00 98.25 107 ARG A N 1
ATOM 855 C CA . ARG A 1 107 ? -12.132 -9.718 -4.558 1.00 98.25 107 ARG A CA 1
ATOM 856 C C . ARG A 1 107 ? -12.172 -8.743 -3.394 1.00 98.25 107 ARG A C 1
ATOM 858 O O . ARG A 1 107 ? -11.130 -8.334 -2.893 1.00 98.25 107 ARG A O 1
ATOM 865 N N . ILE A 1 108 ? -13.376 -8.408 -2.950 1.00 98.06 108 ILE A N 1
ATOM 866 C CA . ILE A 1 108 ? -13.600 -7.481 -1.842 1.00 98.06 108 ILE A CA 1
ATOM 867 C C . ILE A 1 108 ? -14.531 -8.159 -0.842 1.00 98.06 108 ILE A C 1
ATOM 869 O O . ILE A 1 108 ? -15.545 -8.742 -1.224 1.00 98.06 108 ILE A O 1
ATOM 873 N N . LYS A 1 109 ? -14.179 -8.074 0.441 1.00 97.94 109 LYS A N 1
ATOM 874 C CA . LYS A 1 109 ? -15.048 -8.442 1.558 1.00 97.94 109 LYS A CA 1
ATOM 875 C C . LYS A 1 109 ? -15.230 -7.208 2.429 1.00 97.94 109 LYS A C 1
ATOM 877 O O . LYS A 1 109 ? -14.258 -6.722 2.997 1.00 97.94 109 LYS A O 1
ATOM 882 N N . GLN A 1 110 ? -16.465 -6.731 2.539 1.00 96.62 110 GLN A N 1
ATOM 883 C CA . GLN A 1 110 ? -16.804 -5.694 3.506 1.00 96.62 110 GLN A CA 1
ATOM 884 C C . GLN A 1 110 ? -16.679 -6.266 4.925 1.00 96.62 110 GLN A C 1
ATOM 886 O O . GLN A 1 110 ? -17.097 -7.400 5.180 1.00 96.62 110 GLN A O 1
ATOM 891 N N . LEU A 1 111 ? -16.049 -5.506 5.816 1.00 93.88 111 LEU A N 1
ATOM 892 C CA . LEU A 1 111 ? -15.915 -5.858 7.227 1.00 93.88 111 LEU A CA 1
ATOM 893 C C . LEU A 1 111 ? -17.061 -5.226 8.042 1.00 93.88 111 LEU A C 1
ATOM 895 O O . LEU A 1 111 ? -17.656 -4.263 7.549 1.00 93.88 111 LEU A O 1
ATOM 899 N N . PRO A 1 112 ? -17.417 -5.810 9.206 1.00 85.31 112 PRO A N 1
ATOM 900 C CA . PRO A 1 112 ? -18.482 -5.305 10.074 1.00 85.31 112 PRO A CA 1
ATOM 901 C C . PRO A 1 112 ? -18.252 -3.876 10.568 1.00 85.31 112 PRO A C 1
ATOM 903 O O . PRO A 1 112 ? -17.073 -3.505 10.758 1.00 85.31 112 PRO A O 1
#

Radius of gyration: 14.37 Å; chains: 1; bounding box: 34×34×35 Å

pLDDT: mean 96.55, std 2.44, range [85.31, 98.75]

Sequence (112 aa):
QVLDDEKHPDGENALTSAASLYALYSPENKTLKPVGEFNEGRIILNGAHVEHWLNGQKVVEAELGSEDWNTRIANSKFKDWERFSKMPSGHIALQDHGDEVWYRNIRIKQLP

Secondary structure (DSSP, 8-state):
--S-TTTSGGGGSTTTSTTSBTTTBPPSS--PPPTTS---EEEEEETTEEEEEETTEEEEEEETTSHHHHHHHHTSTTTT-TTTT--S---------SS-------------
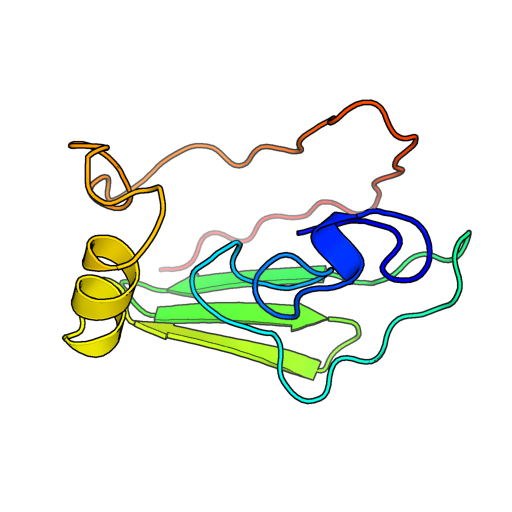
Foldseek 3Di:
DDDDLVPDPLSVDQQSRPQHPHQQGGFPPDDDDDPVDDKDWDWDDDPQWIWIDINRHTGDIDGQPDPSRLVSCCVGPNVPVPCPSPDRDDDDDDDDDPDDDDDDDDDDDDDD